Protein AF-A0A7K1SSW1-F1 (afdb_monomer)

Nearest PDB structures (foldseek):
  3khy-assembly1_B  TM=6.977E-01  e=1.724E+00  Francisella tularensis subsp. tularensis
  2i5z-assembly1_O  TM=5.031E-01  e=9.519E-01  Borreliella burgdorferi
  3rpx-assembly1_C  TM=5.900E-01  e=2.321E+00  Homo sapiens
  4fgi-assembly3_F  TM=5.218E-01  e=1.072E+00  Pseudomonas aeruginosa PAO1
  7te3-assembly1_A  TM=3.860E-01  e=8.453E-01  Homo sapiens

Radius of gyration: 23.94 Å; Cα contacts (8 Å, |Δi|>4): 223; chains: 1; bounding box: 73×35×64 Å

Foldseek 3Di:
DDDDDPPPCVVVVVVVVVVVVVVVPPPDPDQQAAAAQQVVCAPDFPVVVCVVQPDFPDPDDQLPDQPDQKDWGWHDDPQKIKIWIAGSVVSHTFKIKIFGNDFAQDPVSLCNNHVHDDCDDPFWHKDFDADPVRGTRIIMIGTD

Mean predicted aligned error: 10.17 Å

Structure (mmCIF, N/CA/C/O backbone):
data_AF-A0A7K1SSW1-F1
#
_entry.id   AF-A0A7K1SSW1-F1
#
loop_
_atom_site.group_PDB
_atom_site.id
_atom_site.type_symbol
_atom_site.label_atom_id
_atom_site.label_alt_id
_atom_site.label_comp_id
_atom_site.label_asym_id
_atom_site.label_entity_id
_atom_site.label_seq_id
_atom_site.pdbx_PDB_ins_code
_atom_site.Cartn_x
_atom_site.Cartn_y
_atom_site.Cartn_z
_atom_site.occupancy
_atom_site.B_iso_or_equiv
_atom_site.auth_seq_id
_atom_site.auth_comp_id
_atom_site.auth_asym_id
_atom_site.auth_atom_id
_atom_site.pdbx_PDB_model_num
ATOM 1 N N . MET A 1 1 ? 61.327 -23.254 -41.477 1.00 40.41 1 MET A N 1
ATOM 2 C CA . MET A 1 1 ? 60.193 -23.951 -40.832 1.00 40.41 1 MET A CA 1
ATOM 3 C C . MET A 1 1 ? 60.278 -23.667 -39.345 1.00 40.41 1 MET A C 1
ATOM 5 O O . MET A 1 1 ? 61.218 -24.123 -38.713 1.00 40.41 1 MET A O 1
ATOM 9 N N . MET A 1 2 ? 59.397 -22.811 -38.829 1.00 36.66 2 MET A N 1
ATOM 10 C CA . MET A 1 2 ? 59.444 -22.311 -37.453 1.00 36.66 2 MET A CA 1
ATOM 11 C C . MET A 1 2 ? 58.276 -22.940 -36.689 1.00 36.66 2 MET A C 1
ATOM 13 O O . MET A 1 2 ? 57.126 -22.590 -36.938 1.00 36.66 2 MET A O 1
ATOM 17 N N . ASN A 1 3 ? 58.569 -23.916 -35.827 1.00 46.94 3 ASN A N 1
ATOM 18 C CA . ASN A 1 3 ? 57.588 -24.498 -34.913 1.00 46.94 3 ASN A CA 1
ATOM 19 C C . ASN A 1 3 ? 57.396 -23.531 -33.746 1.00 46.94 3 ASN A C 1
ATOM 21 O O . ASN A 1 3 ? 58.315 -23.313 -32.959 1.00 46.94 3 ASN A O 1
ATOM 25 N N . ILE A 1 4 ? 56.212 -22.932 -33.658 1.00 52.09 4 ILE A N 1
ATOM 26 C CA . ILE A 1 4 ? 55.805 -22.136 -32.503 1.00 52.09 4 ILE A CA 1
ATOM 27 C C . ILE A 1 4 ? 55.124 -23.097 -31.526 1.00 52.09 4 ILE A C 1
ATOM 29 O O . ILE A 1 4 ? 54.032 -23.594 -31.797 1.00 52.09 4 ILE A O 1
ATOM 33 N N . GLU A 1 5 ? 55.779 -23.380 -30.400 1.00 52.09 5 GLU A N 1
ATOM 34 C CA . GLU A 1 5 ? 55.173 -24.134 -29.302 1.00 52.09 5 GLU A CA 1
ATOM 35 C C . GLU A 1 5 ? 54.125 -23.282 -28.570 1.00 52.09 5 GLU A C 1
ATOM 37 O O . GLU A 1 5 ? 54.430 -22.305 -27.886 1.00 52.09 5 GLU A O 1
ATOM 42 N N . LEU A 1 6 ? 52.863 -23.693 -28.683 1.00 51.16 6 LEU A N 1
ATOM 43 C CA . LEU A 1 6 ? 51.693 -23.108 -28.021 1.00 51.16 6 LEU A CA 1
ATOM 44 C C . LEU A 1 6 ? 51.545 -23.584 -26.557 1.00 51.16 6 LEU A C 1
ATOM 46 O O . LEU A 1 6 ? 50.464 -23.986 -26.138 1.00 51.16 6 LEU A O 1
ATOM 50 N N . ASN A 1 7 ? 52.608 -23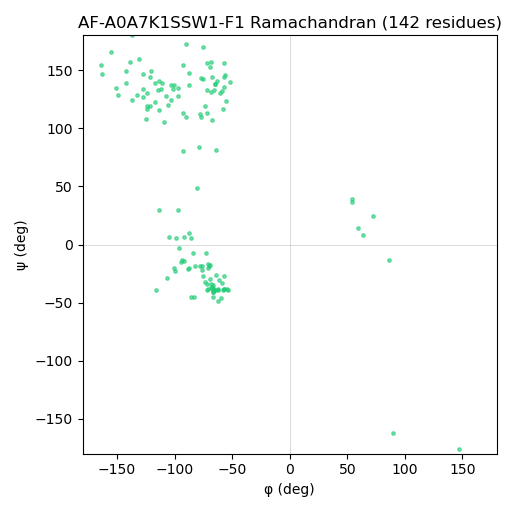.532 -25.749 1.00 52.88 7 ASN A N 1
ATOM 51 C CA . ASN A 1 7 ? 52.577 -24.035 -24.361 1.00 52.88 7 ASN A CA 1
ATOM 52 C C . ASN A 1 7 ? 52.379 -22.960 -23.267 1.00 52.88 7 ASN A C 1
ATOM 54 O O . ASN A 1 7 ? 52.356 -23.290 -22.084 1.00 52.88 7 ASN A O 1
ATOM 58 N N . ASN A 1 8 ? 52.137 -21.691 -23.623 1.00 53.28 8 ASN A N 1
ATOM 59 C CA . ASN A 1 8 ? 52.009 -20.574 -22.663 1.00 53.28 8 ASN A CA 1
ATOM 60 C C . ASN A 1 8 ? 50.601 -19.936 -22.564 1.00 53.28 8 ASN A C 1
ATOM 62 O O . ASN A 1 8 ? 50.458 -18.764 -22.229 1.00 53.28 8 ASN A O 1
ATOM 66 N N . LEU A 1 9 ? 49.529 -20.702 -22.801 1.00 51.72 9 LEU A N 1
ATOM 67 C CA . LEU A 1 9 ? 48.130 -20.223 -22.793 1.00 51.72 9 LEU A CA 1
ATOM 68 C C . LEU A 1 9 ? 47.364 -20.461 -21.469 1.00 51.72 9 LEU A C 1
ATOM 70 O O . LEU A 1 9 ? 46.143 -20.620 -21.467 1.00 51.72 9 LEU A O 1
ATOM 74 N N . LYS A 1 10 ? 48.040 -20.488 -20.312 1.00 52.94 10 LYS A N 1
ATOM 75 C CA . LYS A 1 10 ? 47.352 -20.652 -19.013 1.00 52.94 10 LYS A CA 1
ATOM 76 C C . LYS A 1 10 ? 46.528 -19.437 -18.533 1.00 52.94 10 LYS A C 1
ATOM 78 O O . LYS A 1 10 ? 45.444 -19.689 -18.013 1.00 52.94 10 LYS A O 1
ATOM 83 N N . PRO A 1 11 ? 46.917 -18.155 -18.709 1.00 52.78 11 PRO A N 1
ATOM 84 C CA . PRO A 1 11 ? 46.153 -17.049 -18.112 1.00 52.78 11 PRO A CA 1
ATOM 85 C C . PRO A 1 11 ? 44.845 -16.733 -18.861 1.00 52.78 11 PRO A C 1
ATOM 87 O O . PRO A 1 11 ? 43.910 -16.201 -18.269 1.00 52.78 11 PRO A O 1
ATOM 90 N N . ILE A 1 12 ? 44.737 -17.122 -20.138 1.00 54.38 12 ILE A N 1
ATOM 91 C CA . ILE A 1 12 ? 43.573 -16.829 -20.993 1.00 54.38 12 ILE A CA 1
ATOM 92 C C . ILE A 1 12 ? 42.344 -17.662 -20.594 1.00 54.38 12 ILE A C 1
ATOM 94 O O . ILE A 1 12 ? 41.223 -17.160 -20.640 1.00 54.38 12 ILE A O 1
ATOM 98 N N . LYS A 1 13 ? 42.533 -18.908 -20.130 1.00 51.16 13 LYS A N 1
ATOM 99 C CA . LYS A 1 13 ? 41.413 -19.747 -19.667 1.00 51.16 13 LYS A CA 1
ATOM 100 C C . LYS A 1 13 ? 40.765 -19.184 -18.401 1.00 51.16 13 LYS A C 1
ATOM 102 O O . LYS A 1 13 ? 39.545 -19.095 -18.344 1.00 51.16 13 LYS A O 1
ATOM 107 N N . TYR A 1 14 ? 41.560 -18.760 -17.417 1.00 55.09 14 TYR A N 1
ATOM 108 C CA . TYR A 1 14 ? 41.030 -18.198 -16.167 1.00 55.09 14 TYR A CA 1
ATOM 109 C C . TYR A 1 14 ? 40.321 -16.856 -16.381 1.00 55.09 14 TYR A C 1
ATOM 111 O O . TYR A 1 14 ? 39.299 -16.604 -15.750 1.00 55.09 14 TYR A O 1
ATOM 119 N N . PHE A 1 15 ? 40.804 -16.035 -17.319 1.00 57.09 15 PHE A N 1
ATOM 120 C CA . PHE A 1 15 ? 40.146 -14.782 -17.690 1.00 57.09 15 PHE A CA 1
ATOM 121 C C . PHE A 1 15 ? 38.755 -15.017 -18.308 1.00 57.09 15 PHE A C 1
ATOM 123 O O . PHE A 1 15 ? 37.806 -14.313 -17.972 1.00 57.09 15 PHE A O 1
ATOM 130 N N . LEU A 1 16 ? 38.599 -16.060 -19.136 1.00 55.25 16 LEU A N 1
ATOM 131 C CA . LEU A 1 16 ? 37.299 -16.448 -19.701 1.00 55.25 16 LEU A CA 1
ATOM 132 C C . LEU A 1 16 ? 36.319 -16.969 -18.633 1.00 55.25 16 LEU A C 1
ATOM 134 O O . LEU A 1 16 ? 35.129 -16.670 -18.694 1.00 55.25 16 LEU A O 1
ATOM 138 N N . TYR A 1 17 ? 36.814 -17.718 -17.640 1.00 55.78 17 TYR A N 1
ATOM 139 C CA . TYR A 1 17 ? 35.998 -18.183 -16.512 1.00 55.78 17 TYR A CA 1
ATOM 140 C C . TYR A 1 17 ? 35.508 -17.024 -15.634 1.00 55.78 17 TYR A C 1
ATOM 142 O O . TYR A 1 17 ? 34.355 -17.036 -15.218 1.00 55.78 17 TYR A O 1
ATOM 150 N N . ILE A 1 18 ? 36.337 -16.001 -15.395 1.00 58.06 18 ILE A N 1
ATOM 151 C CA . ILE A 1 18 ? 35.924 -14.801 -14.648 1.00 58.06 18 ILE A CA 1
ATOM 152 C C . ILE A 1 18 ? 34.877 -14.001 -15.440 1.00 58.06 18 ILE A C 1
ATOM 154 O O . ILE A 1 18 ? 33.882 -13.572 -14.862 1.00 58.06 18 ILE A O 1
ATOM 158 N N . LEU A 1 19 ? 35.037 -13.866 -16.763 1.00 54.34 19 LEU A N 1
ATOM 159 C CA . LEU A 1 19 ? 34.064 -13.180 -17.624 1.00 54.34 19 LEU A CA 1
ATOM 160 C C . LEU A 1 19 ? 32.687 -13.879 -17.626 1.00 54.34 19 LEU A C 1
ATOM 162 O O . LEU A 1 19 ? 31.658 -13.212 -17.575 1.00 54.34 19 LEU A O 1
ATOM 166 N N . LEU A 1 20 ? 32.659 -15.218 -17.616 1.00 53.31 20 LEU A N 1
ATOM 167 C CA . LEU A 1 20 ? 31.416 -16.003 -17.566 1.00 53.31 20 LEU A CA 1
ATOM 168 C C . LEU A 1 20 ? 30.673 -15.894 -16.224 1.00 53.31 20 LEU A C 1
ATOM 170 O O . LEU A 1 20 ? 29.446 -15.974 -16.209 1.00 53.31 20 LEU A O 1
ATOM 174 N N . VAL A 1 21 ? 31.378 -15.672 -15.109 1.00 55.16 21 VAL A N 1
ATOM 175 C CA . VAL A 1 21 ? 30.746 -15.502 -13.785 1.00 55.16 21 VAL A CA 1
ATOM 176 C C . VAL A 1 21 ? 30.053 -14.138 -13.6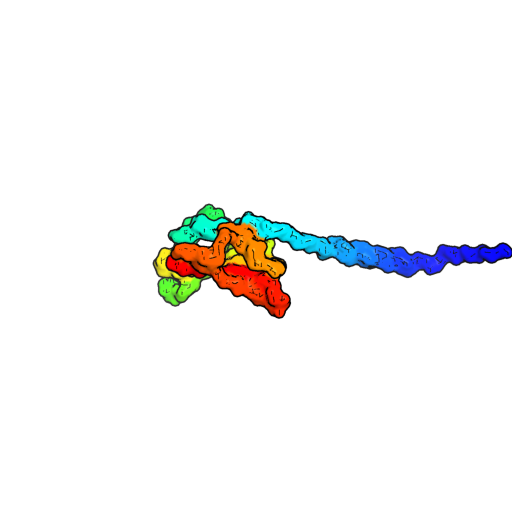57 1.00 55.16 21 VAL A C 1
ATOM 178 O O . VAL A 1 21 ? 29.004 -14.052 -13.023 1.00 55.16 21 VAL A O 1
ATOM 181 N N . PHE A 1 22 ? 30.563 -13.086 -14.308 1.00 52.81 22 PHE A N 1
ATOM 182 C CA . PHE A 1 22 ? 29.927 -11.761 -14.281 1.00 52.81 22 PHE A CA 1
ATOM 183 C C . PHE A 1 22 ? 28.672 -11.657 -15.164 1.00 52.81 22 PHE A C 1
ATOM 185 O O . PHE A 1 22 ? 27.767 -10.890 -14.840 1.00 52.81 22 PHE A O 1
ATOM 192 N N . CYS A 1 23 ? 28.560 -12.447 -16.236 1.00 52.66 23 CYS A N 1
ATOM 193 C CA . CYS A 1 23 ? 27.378 -12.416 -17.107 1.00 52.66 23 CYS A CA 1
ATOM 194 C C . CYS A 1 23 ? 26.145 -13.129 -16.518 1.00 52.66 23 CYS A C 1
ATOM 196 O O . CYS A 1 23 ? 25.033 -12.859 -16.959 1.00 52.66 23 CYS A O 1
ATOM 198 N N . ALA A 1 24 ? 26.306 -14.009 -15.523 1.00 53.59 24 ALA A N 1
ATOM 199 C CA . ALA A 1 24 ? 25.193 -14.775 -14.947 1.00 53.59 24 ALA A CA 1
ATOM 200 C C . ALA A 1 24 ? 24.392 -14.026 -13.860 1.00 53.59 24 ALA A C 1
ATOM 202 O O . ALA A 1 24 ? 23.366 -14.531 -13.414 1.00 53.59 24 ALA A O 1
ATOM 203 N N . SER A 1 25 ? 24.843 -12.843 -13.423 1.00 53.34 25 SER A N 1
ATOM 204 C CA . SER A 1 25 ? 24.210 -12.097 -12.322 1.00 53.34 25 SER A CA 1
ATOM 205 C C . SER A 1 25 ? 23.375 -10.889 -12.768 1.00 53.34 25 SER A C 1
ATOM 207 O O . SER A 1 25 ? 22.904 -10.136 -11.915 1.00 53.34 25 SER A O 1
ATOM 209 N N . CYS A 1 26 ? 23.168 -10.684 -14.074 1.00 55.38 26 CYS A N 1
ATOM 210 C CA . CYS A 1 26 ? 22.136 -9.757 -14.546 1.00 55.38 26 CYS A CA 1
ATOM 211 C C . CYS A 1 26 ? 20.770 -10.445 -14.461 1.00 55.38 26 CYS A C 1
ATOM 213 O O . CYS A 1 26 ? 20.288 -11.022 -15.432 1.00 55.38 26 CYS A O 1
ATOM 215 N N . THR A 1 27 ? 20.157 -10.410 -13.279 1.00 60.97 27 THR A N 1
ATOM 216 C CA . THR A 1 27 ? 18.733 -10.720 -13.139 1.00 60.97 27 THR A CA 1
ATOM 217 C C . THR A 1 27 ? 17.962 -9.611 -13.847 1.00 60.97 27 THR A C 1
ATOM 219 O O . THR A 1 27 ? 17.944 -8.479 -13.365 1.00 60.97 27 THR A O 1
ATOM 222 N N . GLU A 1 28 ? 17.374 -9.903 -15.009 1.00 62.94 28 GLU A N 1
ATOM 223 C CA . GLU A 1 28 ? 16.494 -8.946 -15.684 1.00 62.94 28 GLU A CA 1
ATOM 224 C C . GLU A 1 28 ? 15.349 -8.545 -14.736 1.00 62.94 28 GLU A C 1
ATOM 226 O O . GLU A 1 28 ? 14.778 -9.420 -14.067 1.00 62.94 28 GLU A O 1
ATOM 231 N N . PRO A 1 29 ? 15.005 -7.245 -14.644 1.00 64.56 29 PRO A N 1
ATOM 232 C CA . PRO A 1 29 ? 13.849 -6.807 -13.879 1.00 64.56 29 PRO A CA 1
ATOM 233 C C . PRO A 1 29 ? 12.609 -7.546 -14.383 1.00 64.56 29 PRO A C 1
ATOM 235 O O . PRO A 1 29 ? 12.293 -7.510 -15.574 1.00 64.56 29 PRO A O 1
ATOM 238 N N . LYS A 1 30 ? 11.908 -8.248 -13.487 1.00 68.62 30 LYS A N 1
ATOM 239 C CA . LYS A 1 30 ? 10.639 -8.879 -13.857 1.00 68.62 30 LYS A CA 1
ATOM 240 C C . LYS A 1 30 ? 9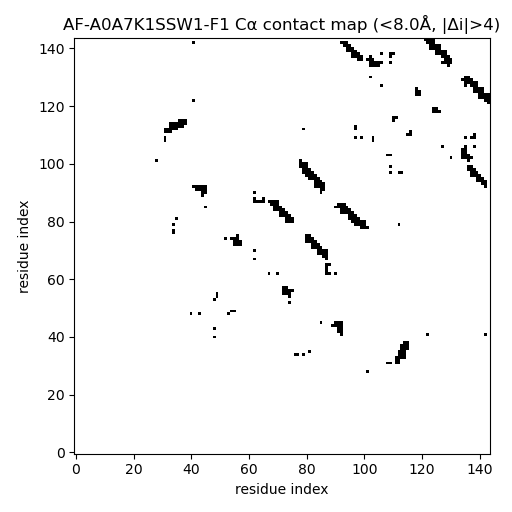.649 -7.781 -14.253 1.00 68.62 30 LYS A C 1
ATOM 242 O O . LYS A 1 30 ? 9.623 -6.743 -13.590 1.00 68.62 30 LYS A O 1
ATOM 247 N N . PRO A 1 31 ? 8.825 -8.002 -15.291 1.00 80.19 31 PRO A N 1
ATOM 248 C CA . PRO A 1 31 ? 7.801 -7.038 -15.652 1.00 80.19 31 PRO A CA 1
ATOM 249 C C . PRO A 1 31 ? 6.873 -6.789 -14.452 1.00 80.19 31 PRO A C 1
ATOM 251 O O . PRO A 1 31 ? 6.592 -7.726 -13.692 1.00 80.19 31 PRO A O 1
ATOM 254 N N . PRO A 1 32 ? 6.391 -5.549 -14.275 1.00 84.06 32 PRO A N 1
ATOM 255 C CA . PRO A 1 32 ? 5.476 -5.218 -13.195 1.00 84.06 32 PRO A CA 1
ATOM 256 C C . PRO A 1 32 ? 4.205 -6.052 -13.335 1.00 84.06 32 PRO A C 1
ATOM 258 O O . PRO A 1 32 ? 3.588 -6.125 -14.400 1.00 84.06 32 PRO A O 1
ATOM 261 N N . GLN A 1 33 ? 3.809 -6.683 -12.239 1.00 91.69 33 GLN A N 1
ATOM 262 C CA . GLN A 1 33 ? 2.608 -7.502 -12.159 1.00 91.69 33 GLN A CA 1
ATOM 263 C C . GLN A 1 33 ? 1.761 -7.044 -10.979 1.00 91.69 33 GLN A C 1
ATOM 265 O O . GLN A 1 33 ? 2.292 -6.648 -9.935 1.00 91.69 33 GLN A O 1
ATOM 270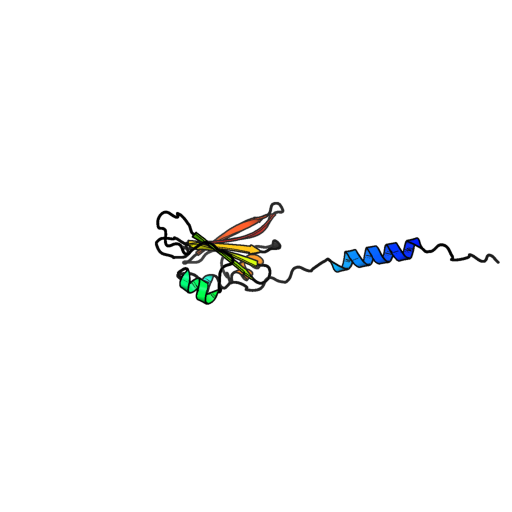 N N . VAL A 1 34 ? 0.442 -7.155 -11.128 1.00 96.31 34 VAL A N 1
ATOM 271 C CA . VAL A 1 34 ? -0.490 -6.898 -10.030 1.00 96.31 34 VAL A CA 1
ATOM 272 C C . VAL A 1 34 ? -0.144 -7.823 -8.868 1.00 96.31 34 VAL A C 1
ATOM 274 O O . VAL A 1 34 ? -0.201 -9.048 -8.988 1.00 96.31 34 VAL A O 1
ATOM 277 N N . THR A 1 35 ? 0.248 -7.227 -7.746 1.00 96.44 35 THR A N 1
ATOM 278 C CA . THR A 1 35 ? 0.702 -7.959 -6.556 1.00 96.44 35 THR A CA 1
ATOM 279 C C . THR A 1 35 ? -0.232 -7.716 -5.378 1.00 96.44 35 THR A C 1
ATOM 281 O O . THR A 1 35 ? -0.572 -8.666 -4.658 1.00 96.44 35 THR A O 1
ATOM 284 N N . PHE A 1 36 ? -0.696 -6.474 -5.243 1.00 97.38 36 PHE A N 1
ATOM 285 C CA . PHE A 1 36 ? -1.656 -6.025 -4.246 1.00 97.38 36 PHE A CA 1
ATOM 286 C C . PHE A 1 36 ? -2.846 -5.370 -4.951 1.00 97.38 36 PHE A 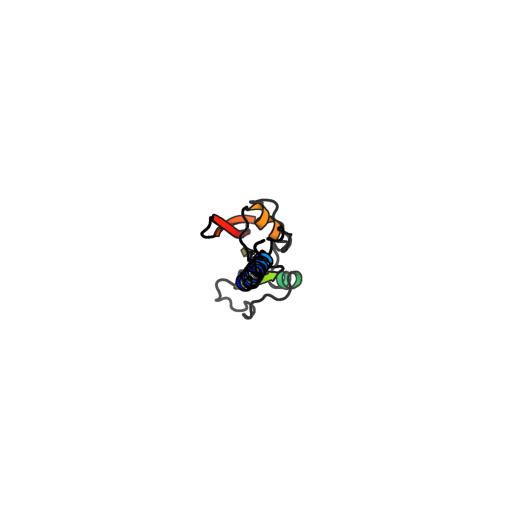C 1
ATOM 288 O O . PHE A 1 36 ? -2.661 -4.511 -5.803 1.00 97.38 36 PHE A O 1
ATOM 295 N N . ASP A 1 37 ? -4.068 -5.761 -4.595 1.00 97.69 37 ASP A N 1
ATOM 296 C CA . ASP A 1 37 ? -5.288 -5.136 -5.118 1.00 97.69 37 ASP A CA 1
ATOM 297 C C . ASP A 1 37 ? -5.733 -4.013 -4.171 1.00 97.69 37 ASP A C 1
ATOM 299 O O . ASP A 1 37 ? -6.573 -4.221 -3.292 1.00 97.69 37 ASP A O 1
ATOM 303 N N . ILE A 1 38 ? -5.099 -2.838 -4.280 1.00 98.06 38 ILE A N 1
ATOM 304 C CA . ILE A 1 38 ? -5.333 -1.720 -3.353 1.00 98.06 38 ILE A CA 1
ATOM 305 C C . ILE A 1 38 ? -6.796 -1.263 -3.360 1.00 98.06 38 ILE A C 1
ATOM 307 O O . ILE A 1 38 ? -7.348 -1.131 -2.263 1.00 98.06 38 ILE A O 1
ATOM 311 N N . PRO A 1 39 ? -7.474 -1.076 -4.515 1.00 97.50 39 PRO A N 1
ATOM 312 C CA . PRO A 1 39 ? -8.887 -0.703 -4.530 1.00 97.50 39 PRO A CA 1
ATOM 313 C C . PRO A 1 39 ? -9.776 -1.658 -3.726 1.00 97.50 39 PRO A C 1
ATOM 315 O O . PRO A 1 39 ? -10.665 -1.202 -3.006 1.00 97.50 39 PRO A O 1
ATOM 318 N N . ALA A 1 40 ? -9.502 -2.966 -3.769 1.00 97.44 40 ALA A N 1
ATOM 319 C CA . ALA A 1 40 ? -10.254 -3.955 -2.999 1.00 97.44 40 ALA A CA 1
ATOM 320 C C . ALA A 1 40 ? -10.007 -3.879 -1.482 1.00 97.44 40 ALA A C 1
ATOM 322 O O . ALA A 1 40 ? -10.807 -4.416 -0.713 1.00 97.44 40 ALA A O 1
ATOM 323 N N . LEU A 1 41 ? -8.924 -3.240 -1.028 1.00 97.94 41 LEU A N 1
ATOM 324 C CA . LEU A 1 41 ? -8.620 -3.052 0.394 1.00 97.94 41 LEU A CA 1
ATOM 325 C C . LEU A 1 41 ? -9.244 -1.781 0.980 1.00 97.94 41 LEU A C 1
ATOM 327 O O . LEU A 1 41 ? -9.427 -1.706 2.196 1.00 97.94 41 LEU A O 1
ATOM 331 N N . ILE A 1 42 ? -9.596 -0.796 0.153 1.00 96.81 42 ILE A N 1
ATOM 332 C CA . ILE A 1 42 ? -10.168 0.473 0.620 1.00 96.81 42 ILE A CA 1
ATOM 333 C C . ILE A 1 42 ? -11.459 0.221 1.415 1.00 96.81 42 ILE A C 1
ATOM 335 O O . ILE A 1 42 ? -12.336 -0.540 1.011 1.00 96.81 42 ILE A O 1
ATOM 339 N N . GLY A 1 43 ? -11.567 0.859 2.584 1.00 95.75 43 GLY A N 1
ATOM 340 C CA . GLY A 1 43 ? -12.714 0.736 3.492 1.00 95.75 43 GLY A CA 1
ATOM 341 C C . GLY A 1 43 ? -12.646 -0.444 4.471 1.00 95.75 43 GLY A C 1
ATOM 342 O O . GLY A 1 43 ? -13.383 -0.442 5.470 1.00 95.75 43 GLY A O 1
ATOM 343 N N . LYS A 1 44 ? -11.738 -1.406 4.255 1.00 96.94 44 LYS A N 1
ATOM 344 C CA . LYS A 1 44 ? -11.498 -2.511 5.193 1.00 96.94 44 LYS A CA 1
ATOM 345 C C . LYS A 1 44 ? -10.834 -2.026 6.480 1.00 96.94 44 LYS A C 1
ATOM 347 O O . LYS A 1 44 ? -10.146 -1.004 6.511 1.00 96.94 44 LYS A O 1
ATOM 352 N N . ASN A 1 45 ? -11.065 -2.755 7.566 1.00 94.94 45 ASN A N 1
ATOM 353 C CA . ASN A 1 45 ? -10.281 -2.627 8.792 1.00 94.94 45 ASN A CA 1
ATOM 354 C C . ASN A 1 45 ? -9.076 -3.584 8.794 1.00 94.94 45 ASN A C 1
ATOM 356 O O . ASN A 1 45 ? -8.949 -4.456 7.933 1.00 94.94 45 ASN A O 1
ATOM 360 N N . ILE A 1 46 ? -8.205 -3.440 9.788 1.00 92.88 46 ILE A N 1
ATOM 361 C CA . ILE A 1 46 ? -7.002 -4.266 9.942 1.00 92.88 46 ILE A CA 1
ATOM 362 C C . ILE A 1 46 ? -7.261 -5.784 9.935 1.00 92.88 46 ILE A C 1
ATOM 364 O O . ILE A 1 46 ? -6.501 -6.535 9.324 1.00 92.88 46 ILE A O 1
ATOM 368 N N . ASP A 1 47 ? -8.342 -6.257 10.557 1.00 93.00 47 ASP A N 1
ATOM 369 C CA . ASP A 1 47 ? -8.651 -7.690 10.640 1.00 93.00 47 ASP A CA 1
ATOM 370 C C . ASP A 1 47 ? -9.102 -8.242 9.288 1.00 93.00 47 ASP A C 1
ATOM 372 O O . ASP A 1 47 ? -8.737 -9.349 8.892 1.00 93.00 47 ASP A O 1
ATOM 376 N N . GLU A 1 48 ? -9.890 -7.462 8.552 1.00 96.44 48 GLU A N 1
ATOM 377 C CA . GLU A 1 48 ? -10.314 -7.785 7.193 1.00 96.44 48 GLU A CA 1
ATOM 378 C C . GLU A 1 48 ? -9.134 -7.777 6.221 1.00 96.44 48 GLU A C 1
ATOM 380 O O . GLU A 1 48 ? -9.054 -8.655 5.363 1.00 96.44 48 GLU A O 1
ATOM 385 N N . VAL A 1 49 ? -8.198 -6.838 6.374 1.00 96.12 49 VAL A N 1
ATOM 386 C CA . VAL A 1 49 ? -6.957 -6.807 5.589 1.00 96.12 49 VAL A CA 1
ATOM 387 C C . VAL A 1 49 ? -6.124 -8.058 5.852 1.00 96.12 49 VAL A C 1
ATOM 389 O O . VAL A 1 49 ? -5.745 -8.734 4.899 1.00 96.12 49 VAL A O 1
ATOM 392 N N . ARG A 1 50 ? -5.911 -8.437 7.117 1.00 93.75 50 ARG A N 1
ATOM 393 C CA . ARG A 1 50 ? -5.162 -9.655 7.487 1.00 93.75 50 ARG A CA 1
ATOM 394 C C . ARG A 1 50 ? -5.809 -10.938 6.965 1.00 93.75 50 ARG A C 1
ATOM 396 O O . ARG A 1 50 ? -5.116 -11.899 6.646 1.00 93.75 50 ARG A O 1
ATOM 403 N N . LYS A 1 51 ? -7.136 -10.972 6.825 1.00 95.56 51 LYS A N 1
ATOM 404 C CA . LYS A 1 51 ? -7.829 -12.101 6.178 1.00 95.56 51 LYS A CA 1
ATOM 405 C C . LYS A 1 51 ? -7.542 -12.189 4.678 1.00 95.56 51 LYS A C 1
ATOM 407 O O . LYS A 1 51 ? -7.508 -13.293 4.147 1.00 95.56 51 LYS A O 1
ATOM 412 N N . VAL A 1 52 ? -7.367 -11.052 4.003 1.00 96.38 52 VAL A N 1
ATOM 413 C CA . VAL A 1 52 ? -7.109 -10.989 2.554 1.00 96.38 52 VAL A CA 1
ATOM 414 C C . VAL A 1 52 ? -5.627 -11.195 2.238 1.00 96.38 52 VAL A C 1
ATOM 416 O O . VAL A 1 52 ? -5.297 -11.953 1.331 1.00 96.38 52 VAL A O 1
ATOM 419 N N . LEU A 1 53 ? -4.737 -10.529 2.976 1.00 95.56 53 LEU A N 1
ATOM 420 C CA . LEU A 1 53 ? -3.294 -10.514 2.714 1.00 95.56 53 LEU A CA 1
ATOM 421 C C . LEU A 1 53 ? -2.513 -11.567 3.508 1.00 95.56 53 LEU A C 1
ATOM 423 O O . LEU A 1 53 ? -1.372 -11.865 3.168 1.00 95.56 53 LEU A O 1
ATOM 427 N N . GLY A 1 54 ? -3.123 -12.152 4.539 1.00 93.19 54 GLY A N 1
ATOM 428 C CA . GLY A 1 54 ? -2.456 -13.050 5.473 1.00 93.19 54 GLY A CA 1
ATOM 429 C C . GLY A 1 54 ? -1.848 -12.311 6.666 1.00 93.19 54 GLY A C 1
ATOM 430 O O . GLY A 1 54 ? -2.218 -11.186 7.003 1.00 93.19 54 GLY A O 1
ATOM 431 N N . LYS A 1 55 ? -0.923 -12.984 7.353 1.00 90.25 55 LYS A N 1
ATOM 432 C CA . LYS A 1 55 ? -0.209 -12.410 8.495 1.00 90.25 55 LYS A CA 1
ATOM 433 C C . LYS A 1 55 ? 0.788 -11.357 7.993 1.00 90.25 55 LYS A C 1
ATOM 435 O O . LYS A 1 55 ? 1.530 -11.642 7.063 1.00 90.25 55 LYS A O 1
ATOM 440 N N . SER A 1 56 ? 0.805 -10.183 8.622 1.00 91.69 56 SER A N 1
ATOM 441 C CA . SER A 1 56 ? 1.831 -9.162 8.385 1.00 91.69 56 SER A CA 1
ATOM 442 C C . SER A 1 56 ? 3.202 -9.611 8.894 1.00 91.69 56 SER A C 1
ATOM 444 O O . SER A 1 56 ? 3.289 -10.418 9.826 1.00 91.69 56 SER A O 1
ATOM 446 N N . ASP A 1 57 ? 4.259 -9.026 8.342 1.00 90.12 57 ASP A N 1
ATOM 447 C CA . ASP A 1 57 ? 5.643 -9.275 8.758 1.00 90.12 57 ASP A CA 1
ATOM 448 C C . ASP A 1 57 ? 5.951 -8.671 10.140 1.00 90.12 57 ASP A C 1
ATOM 450 O O . ASP A 1 57 ? 6.851 -9.129 10.849 1.00 90.12 57 ASP A O 1
ATOM 454 N N . ASP A 1 58 ? 5.152 -7.692 10.576 1.00 82.00 58 ASP A N 1
ATOM 455 C CA . ASP A 1 58 ? 5.279 -7.102 11.904 1.00 82.00 58 ASP A CA 1
ATOM 456 C C . ASP A 1 58 ? 4.971 -8.089 13.031 1.00 82.00 58 ASP A C 1
ATOM 458 O O . ASP A 1 58 ? 3.986 -8.834 13.022 1.00 82.00 58 ASP A O 1
ATOM 462 N N . THR A 1 59 ? 5.799 -8.019 14.072 1.00 69.00 59 THR A N 1
ATOM 463 C CA . THR A 1 59 ? 5.620 -8.764 15.326 1.00 69.00 59 THR A CA 1
ATOM 464 C C . THR A 1 59 ? 4.921 -7.944 16.407 1.00 69.00 59 THR A C 1
ATOM 466 O O . THR A 1 59 ? 4.655 -8.458 17.496 1.00 69.00 59 THR A O 1
ATOM 469 N N . SER A 1 60 ? 4.615 -6.673 16.128 1.00 66.31 60 SER A N 1
ATOM 470 C CA . SER A 1 60 ? 3.989 -5.780 17.095 1.00 66.31 60 SER A CA 1
ATOM 471 C C . SER A 1 60 ? 2.580 -6.255 17.467 1.00 66.31 60 SER A C 1
ATOM 473 O O . SER A 1 60 ? 1.812 -6.649 16.583 1.00 66.31 60 SER A O 1
ATOM 475 N N . PRO A 1 61 ? 2.215 -6.198 18.762 1.00 65.69 61 PRO A N 1
ATOM 476 C CA . PRO A 1 61 ? 0.876 -6.560 19.213 1.00 65.69 61 PRO A CA 1
ATOM 477 C C . PRO A 1 61 ? -0.198 -5.717 18.506 1.00 65.69 61 PRO A C 1
ATOM 479 O O . PRO A 1 61 ? 0.078 -4.628 18.002 1.00 65.69 61 PRO A O 1
ATOM 482 N N . ASP A 1 62 ? -1.422 -6.251 18.447 1.00 71.62 62 ASP A N 1
ATOM 483 C CA . ASP A 1 62 ? -2.593 -5.567 17.880 1.00 71.62 62 ASP A CA 1
ATOM 484 C C . ASP A 1 62 ? -2.744 -4.168 18.517 1.00 71.62 62 ASP A C 1
ATOM 486 O O . ASP A 1 62 ? -2.516 -4.052 19.727 1.00 71.62 62 ASP A O 1
ATOM 490 N N . PRO A 1 63 ? -3.101 -3.103 17.770 1.00 69.31 63 PRO A N 1
ATOM 491 C CA . PRO A 1 63 ? -3.407 -1.797 18.345 1.00 69.31 63 PRO A CA 1
ATOM 492 C C . PRO A 1 63 ? -4.649 -1.882 19.243 1.00 69.31 63 PRO A C 1
ATOM 494 O O . PRO A 1 63 ? -5.765 -1.568 18.839 1.00 69.31 63 PRO A O 1
ATOM 497 N N . SER A 1 64 ? -4.458 -2.333 20.479 1.00 68.25 64 SER A N 1
ATOM 498 C CA . SER A 1 64 ? -5.427 -2.232 21.571 1.00 68.25 64 SER A CA 1
ATOM 499 C C . SER A 1 64 ? -5.189 -0.984 22.420 1.00 68.25 64 SER A C 1
ATOM 501 O O . SER A 1 64 ? -6.036 -0.615 23.230 1.00 68.25 64 SER A O 1
ATOM 503 N N . ASP A 1 65 ? -4.030 -0.342 22.256 1.00 69.38 65 ASP A N 1
ATOM 504 C CA . ASP A 1 65 ? -3.646 0.851 22.999 1.00 69.38 65 ASP A CA 1
ATOM 505 C C . ASP A 1 65 ? -4.036 2.124 22.234 1.00 69.38 65 ASP A C 1
ATOM 507 O O . ASP A 1 65 ? -3.494 2.449 21.177 1.00 69.38 65 ASP A O 1
ATOM 511 N N . SER A 1 66 ? -4.981 2.870 22.805 1.00 67.31 66 SER A N 1
ATOM 512 C CA . SER A 1 66 ? -5.502 4.122 22.251 1.00 67.31 66 SER A CA 1
ATOM 513 C C . SER A 1 66 ? -4.526 5.305 22.343 1.00 67.31 66 SER A C 1
ATOM 515 O O . SER A 1 66 ? -4.814 6.374 21.784 1.00 67.31 66 SER A O 1
ATOM 517 N N . SER A 1 67 ? -3.390 5.133 23.033 1.00 72.19 67 SER A N 1
ATOM 518 C CA . SER A 1 67 ? -2.301 6.112 23.127 1.00 72.19 67 SER A CA 1
ATOM 519 C C . SER A 1 67 ? -1.352 6.080 21.923 1.00 72.19 67 SER A C 1
ATOM 521 O O . SER A 1 67 ? -0.655 7.067 21.659 1.00 72.19 67 SER A O 1
ATOM 523 N N . VAL A 1 68 ? -1.364 4.991 21.148 1.00 77.75 68 VAL A N 1
ATOM 524 C CA . VAL A 1 68 ? -0.614 4.878 19.895 1.00 77.75 68 VAL A CA 1
ATOM 525 C C . VAL A 1 68 ? -1.228 5.835 18.869 1.00 77.75 68 VAL A C 1
ATOM 527 O O . VAL A 1 68 ? -2.444 5.892 18.702 1.00 77.75 68 VAL A O 1
ATOM 530 N N . LYS A 1 69 ? -0.394 6.636 18.195 1.00 73.94 69 LYS A N 1
ATOM 531 C CA . LYS A 1 69 ? -0.857 7.641 17.215 1.00 73.94 69 LYS A CA 1
ATOM 532 C C . LYS A 1 69 ? -1.025 7.095 15.798 1.00 73.94 69 LYS A C 1
ATOM 534 O O . LYS A 1 69 ? -1.734 7.699 15.004 1.00 73.94 69 LYS A O 1
ATOM 539 N N . GLY A 1 70 ? -0.377 5.981 15.487 1.00 76.38 70 GLY A N 1
ATOM 540 C CA . GLY A 1 70 ? -0.440 5.324 14.190 1.00 76.38 70 GLY A CA 1
ATOM 541 C C . GLY A 1 70 ? 0.059 3.898 14.320 1.00 76.38 70 GLY A C 1
ATOM 542 O O . GLY A 1 70 ? 0.919 3.615 15.155 1.00 76.38 70 GLY A O 1
ATOM 543 N N . TYR A 1 71 ? -0.517 3.005 13.532 1.00 89.69 71 TYR A N 1
ATOM 544 C CA . TYR A 1 71 ? -0.144 1.602 13.523 1.00 89.69 71 TYR A CA 1
ATOM 545 C C . TYR A 1 71 ? 0.044 1.150 12.082 1.00 89.69 71 TYR A C 1
ATOM 547 O O . TYR A 1 71 ? -0.844 1.366 11.265 1.00 89.69 71 TYR A O 1
ATOM 555 N N . THR A 1 72 ? 1.176 0.528 11.774 1.00 92.94 72 THR A N 1
ATOM 556 C CA . THR A 1 72 ? 1.530 0.141 10.404 1.00 92.94 72 THR A CA 1
ATOM 557 C C . THR A 1 72 ? 1.633 -1.377 10.315 1.00 92.94 72 THR A C 1
ATOM 559 O O . THR A 1 72 ? 2.143 -2.008 11.240 1.00 92.94 72 THR A O 1
ATOM 562 N N . ASN A 1 73 ? 1.136 -1.977 9.227 1.00 94.06 73 ASN A N 1
ATOM 563 C CA . ASN A 1 73 ? 1.449 -3.363 8.871 1.00 94.06 73 ASN A CA 1
ATOM 564 C C . ASN A 1 73 ? 2.233 -3.460 7.571 1.00 94.06 73 ASN A C 1
ATOM 566 O O . ASN A 1 73 ? 1.853 -2.853 6.571 1.00 94.06 73 ASN A O 1
ATOM 570 N N . TRP A 1 74 ? 3.290 -4.264 7.620 1.00 95.62 74 TRP A N 1
ATOM 571 C CA . TRP A 1 74 ? 4.186 -4.560 6.514 1.00 95.62 74 TRP A CA 1
ATOM 572 C C . TRP A 1 74 ? 3.832 -5.916 5.905 1.00 95.62 74 TRP A C 1
ATOM 574 O O . TRP A 1 74 ? 3.549 -6.878 6.625 1.00 95.62 74 TRP A O 1
ATOM 584 N N . TYR A 1 75 ? 3.831 -5.977 4.578 1.00 96.31 75 TYR A N 1
ATOM 585 C CA . TYR A 1 75 ? 3.604 -7.196 3.813 1.00 96.31 75 TYR A CA 1
ATOM 586 C C . TYR A 1 75 ? 4.591 -7.260 2.657 1.00 96.31 75 TYR A C 1
ATOM 588 O O . TYR A 1 75 ? 4.608 -6.364 1.812 1.00 96.31 75 TYR A O 1
ATOM 596 N N . HIS A 1 76 ? 5.348 -8.347 2.572 1.00 95.69 76 HIS A N 1
ATOM 597 C CA . HIS A 1 76 ? 6.245 -8.598 1.453 1.00 95.69 76 HIS A CA 1
ATOM 598 C C . HIS A 1 76 ? 5.709 -9.709 0.535 1.00 95.69 76 HIS A C 1
ATOM 600 O O . HIS A 1 76 ? 5.388 -10.819 0.972 1.00 95.69 76 HIS A O 1
ATOM 606 N N . LYS A 1 77 ? 5.612 -9.438 -0.771 1.00 94.19 77 LYS A N 1
ATOM 607 C CA . LYS A 1 77 ? 5.159 -10.418 -1.770 1.00 94.19 77 LYS A CA 1
ATOM 608 C C . LYS A 1 77 ? 5.816 -10.157 -3.119 1.00 94.19 77 LYS A C 1
ATOM 610 O O . LYS A 1 77 ? 5.725 -9.066 -3.656 1.00 94.19 77 LYS A O 1
ATOM 615 N N . ASN A 1 78 ? 6.420 -11.188 -3.713 1.00 91.75 78 ASN A N 1
ATOM 616 C CA . ASN A 1 78 ? 7.002 -11.131 -5.061 1.00 91.75 78 ASN A CA 1
ATOM 617 C C . ASN A 1 78 ? 8.019 -9.983 -5.285 1.00 91.75 78 ASN A C 1
ATOM 619 O O . ASN A 1 78 ? 8.067 -9.426 -6.382 1.00 91.75 78 ASN A O 1
ATOM 623 N N . GLY A 1 79 ? 8.833 -9.645 -4.276 1.00 91.94 79 GLY A N 1
ATOM 624 C CA . GLY A 1 79 ? 9.807 -8.544 -4.347 1.00 91.94 79 GLY A CA 1
ATOM 625 C C . GLY A 1 79 ? 9.168 -7.152 -4.319 1.00 91.94 79 GLY A C 1
ATOM 626 O O . GLY A 1 79 ? 9.693 -6.205 -4.904 1.00 91.94 79 GLY A O 1
ATOM 627 N N . GLN A 1 80 ? 7.963 -7.068 -3.753 1.00 94.88 80 GLN A N 1
ATOM 628 C CA . GLN A 1 80 ? 7.197 -5.845 -3.563 1.00 94.88 80 GLN A CA 1
ATOM 629 C C . GLN A 1 80 ? 6.791 -5.765 -2.094 1.00 94.88 80 GLN A C 1
ATOM 631 O O . GLN A 1 80 ? 6.264 -6.733 -1.534 1.00 94.88 80 GLN A O 1
ATOM 636 N N . GLU A 1 81 ? 6.977 -4.600 -1.498 1.00 96.06 81 GLU A N 1
ATOM 637 C CA . GLU A 1 81 ? 6.552 -4.291 -0.141 1.00 96.06 81 GLU A CA 1
ATOM 638 C C . GLU A 1 81 ? 5.293 -3.430 -0.162 1.00 96.06 81 GLU A C 1
ATOM 640 O O . GLU A 1 81 ? 5.166 -2.482 -0.942 1.00 96.06 81 GLU A O 1
ATOM 645 N N . LEU A 1 82 ? 4.361 -3.761 0.726 1.00 97.81 82 LEU A N 1
ATOM 646 C CA . LEU A 1 82 ? 3.182 -2.967 1.024 1.00 97.81 82 LEU A CA 1
ATOM 647 C C . LEU A 1 82 ? 3.190 -2.603 2.505 1.00 97.81 82 LEU A C 1
ATOM 649 O O . LEU A 1 82 ? 3.103 -3.477 3.367 1.00 97.81 82 LEU A O 1
ATOM 653 N N . LEU A 1 83 ? 3.232 -1.306 2.787 1.00 96.75 83 LEU A N 1
ATOM 654 C CA . LEU A 1 83 ? 2.991 -0.761 4.115 1.00 96.75 83 LEU A CA 1
ATOM 655 C C . LEU A 1 83 ? 1.572 -0.205 4.152 1.00 96.75 83 LEU A C 1
ATOM 657 O O . LEU A 1 83 ? 1.153 0.517 3.245 1.00 96.75 83 LEU A O 1
ATOM 661 N N . ILE A 1 84 ? 0.832 -0.528 5.205 1.00 97.06 84 ILE A N 1
ATOM 662 C CA . ILE A 1 84 ? -0.537 -0.055 5.407 1.00 97.06 84 ILE A CA 1
ATOM 663 C C . ILE A 1 84 ? -0.604 0.636 6.756 1.00 97.06 84 ILE A C 1
ATOM 665 O O . ILE A 1 84 ? -0.410 -0.017 7.782 1.00 97.06 84 ILE A O 1
ATOM 669 N N . ASP A 1 85 ? -0.898 1.931 6.751 1.00 95.19 85 ASP A N 1
ATOM 670 C CA . ASP A 1 85 ? -1.138 2.684 7.976 1.00 95.19 85 ASP A CA 1
ATOM 671 C C . ASP A 1 85 ? -2.610 2.576 8.369 1.00 95.19 85 ASP A C 1
ATOM 673 O O . ASP A 1 85 ? -3.522 2.710 7.547 1.00 95.19 85 ASP A O 1
ATOM 677 N N . PHE A 1 86 ? -2.832 2.371 9.660 1.00 93.31 86 PHE A N 1
ATOM 678 C CA . PHE A 1 86 ? -4.134 2.291 10.291 1.00 93.31 86 PHE A CA 1
ATOM 679 C C . PHE A 1 86 ? -4.261 3.352 11.376 1.00 93.31 86 PHE A C 1
ATOM 681 O O . PHE A 1 86 ? -3.324 3.631 12.132 1.00 93.31 86 PHE A O 1
ATOM 688 N N . ASP A 1 87 ? -5.468 3.889 11.503 1.00 91.38 87 ASP A N 1
ATOM 689 C CA . ASP A 1 87 ? -5.880 4.591 12.706 1.00 91.38 87 ASP A CA 1
ATOM 690 C C . ASP A 1 87 ? -6.124 3.542 13.812 1.00 91.38 87 ASP A C 1
ATOM 692 O O . ASP A 1 87 ? -6.980 2.669 13.648 1.00 91.38 87 ASP A O 1
ATOM 696 N N . PRO A 1 88 ? -5.400 3.586 14.943 1.00 89.38 88 PRO A N 1
ATOM 697 C CA . PRO A 1 88 ? -5.487 2.548 15.971 1.00 89.38 88 PRO A CA 1
ATOM 698 C C . PRO A 1 88 ? -6.813 2.560 16.745 1.00 89.38 88 PRO A C 1
ATOM 700 O O . PRO A 1 88 ? -7.154 1.568 17.383 1.00 89.38 88 PRO A O 1
ATOM 703 N N . ARG A 1 89 ? -7.589 3.651 16.689 1.00 88.44 89 ARG A N 1
ATOM 704 C CA . ARG A 1 89 ? -8.879 3.773 17.388 1.00 88.44 89 ARG A CA 1
ATOM 705 C C . ARG A 1 89 ? -10.015 3.185 16.564 1.00 88.44 89 ARG A C 1
ATOM 707 O O . ARG A 1 89 ? -10.859 2.466 17.088 1.00 88.44 89 ARG A O 1
ATOM 714 N N . THR A 1 90 ? -10.045 3.503 15.275 1.00 91.19 90 THR A N 1
ATOM 715 C CA . THR A 1 90 ? -11.078 3.045 14.334 1.00 91.19 90 THR A CA 1
ATOM 716 C C . THR A 1 90 ? -10.693 1.749 13.627 1.00 91.19 90 THR A C 1
ATOM 718 O O . THR A 1 90 ? -11.547 1.105 13.015 1.00 91.19 90 THR A O 1
ATOM 721 N N . ARG A 1 91 ? -9.412 1.362 13.704 1.00 92.19 91 ARG A N 1
ATOM 722 C CA . ARG A 1 91 ? -8.791 0.235 12.990 1.00 92.19 91 ARG A CA 1
ATOM 723 C C . ARG A 1 91 ? -8.890 0.357 11.466 1.00 92.19 91 ARG A C 1
ATOM 725 O O . ARG A 1 91 ? -8.708 -0.638 10.761 1.00 92.19 91 ARG A O 1
ATOM 732 N N . LYS A 1 92 ? -9.231 1.543 10.950 1.00 93.81 92 LYS A N 1
ATOM 733 C CA . LYS A 1 92 ? -9.411 1.811 9.520 1.00 93.81 92 LYS A CA 1
ATOM 734 C C . LYS A 1 92 ? -8.096 2.201 8.874 1.00 93.81 92 LYS A C 1
ATOM 736 O O . LYS A 1 92 ? -7.251 2.830 9.503 1.00 93.81 92 LYS A O 1
ATOM 741 N N . ILE A 1 93 ? -7.959 1.823 7.609 1.00 95.50 93 ILE A N 1
ATOM 742 C CA . ILE A 1 93 ? -6.820 2.203 6.780 1.00 95.50 93 ILE A CA 1
ATOM 743 C C . ILE A 1 93 ? -6.845 3.712 6.565 1.00 95.50 93 ILE A C 1
ATOM 745 O O . ILE A 1 93 ? -7.879 4.274 6.200 1.00 95.50 93 ILE A O 1
ATOM 749 N N . THR A 1 94 ? -5.702 4.352 6.755 1.00 94.56 94 THR A N 1
ATOM 750 C CA . THR A 1 94 ? -5.505 5.773 6.456 1.00 94.56 94 THR A CA 1
ATOM 751 C C . THR A 1 94 ? -4.662 5.965 5.201 1.00 94.56 94 THR A C 1
ATOM 753 O O . THR A 1 94 ? -4.823 6.968 4.501 1.00 94.56 94 THR A O 1
ATOM 756 N N . ARG A 1 95 ? -3.767 5.016 4.897 1.00 97.00 95 ARG A N 1
ATOM 757 C CA . ARG A 1 95 ? -2.804 5.140 3.800 1.00 97.00 95 ARG A CA 1
ATOM 758 C C . ARG A 1 95 ? -2.181 3.804 3.412 1.00 97.00 95 ARG A C 1
ATOM 760 O O . ARG A 1 95 ? -2.039 2.918 4.253 1.00 97.00 95 ARG A O 1
ATOM 767 N N . PHE A 1 96 ? -1.736 3.714 2.163 1.00 98.31 96 PHE A N 1
ATOM 768 C CA . PHE A 1 96 ? -0.855 2.653 1.682 1.00 98.31 96 PHE A CA 1
ATOM 769 C C . PHE A 1 96 ? 0.457 3.232 1.148 1.00 98.31 96 PHE A C 1
ATOM 771 O O . PHE A 1 96 ? 0.463 4.316 0.564 1.00 98.31 96 PHE A O 1
ATOM 778 N N . TYR A 1 97 ? 1.542 2.473 1.263 1.00 97.81 97 TYR A N 1
ATOM 779 C CA . TYR A 1 97 ? 2.775 2.699 0.516 1.00 97.81 97 TYR A CA 1
ATOM 780 C C . TYR A 1 97 ? 3.174 1.411 -0.179 1.00 97.81 97 TYR A C 1
ATOM 782 O O . TYR A 1 97 ? 3.298 0.374 0.468 1.00 97.81 97 TYR A O 1
ATOM 790 N N . ILE A 1 98 ? 3.398 1.488 -1.484 1.00 97.62 98 ILE A N 1
ATOM 791 C CA . ILE A 1 98 ? 3.977 0.391 -2.253 1.00 97.62 98 ILE A CA 1
ATOM 792 C C . ILE A 1 98 ? 5.437 0.739 -2.507 1.00 97.62 98 ILE A C 1
ATOM 794 O O . ILE A 1 98 ? 5.720 1.799 -3.072 1.00 97.62 98 ILE A O 1
ATOM 798 N N . HIS A 1 99 ? 6.340 -0.149 -2.101 1.00 94.94 99 HIS A N 1
ATOM 799 C CA . HIS A 1 99 ? 7.779 -0.016 -2.286 1.00 94.94 99 HIS A CA 1
ATOM 800 C C . HIS A 1 99 ? 8.320 -1.253 -3.019 1.00 94.94 99 HIS A C 1
ATOM 802 O O . HIS A 1 99 ? 8.338 -2.342 -2.453 1.00 94.94 99 HIS A O 1
ATOM 808 N N . PRO A 1 100 ? 8.713 -1.137 -4.293 1.00 92.56 100 PRO A N 1
ATOM 809 C CA . PRO A 1 100 ? 9.381 -2.229 -4.985 1.00 92.56 100 PRO A CA 1
ATOM 810 C C . PRO A 1 100 ? 10.837 -2.360 -4.514 1.00 92.56 100 PRO A C 1
ATOM 812 O O . PRO A 1 100 ? 11.515 -1.346 -4.350 1.00 92.56 100 PRO A O 1
ATOM 815 N N . ASP A 1 101 ? 11.351 -3.590 -4.394 1.00 90.50 101 ASP A N 1
ATOM 816 C CA . ASP A 1 101 ? 12.763 -3.840 -4.032 1.00 90.50 101 ASP A CA 1
ATOM 817 C C . ASP A 1 101 ? 13.736 -3.194 -5.027 1.00 90.50 101 ASP A C 1
ATOM 819 O O . ASP A 1 101 ? 14.839 -2.762 -4.682 1.00 90.50 101 ASP A O 1
ATOM 823 N N . VAL A 1 102 ? 13.313 -3.144 -6.293 1.00 89.31 102 VAL A N 1
ATOM 824 C CA . VAL A 1 102 ? 14.022 -2.495 -7.392 1.00 89.31 102 VAL A CA 1
ATOM 825 C C . VAL A 1 102 ? 13.149 -1.353 -7.914 1.00 89.31 102 VAL A C 1
ATOM 827 O O . VAL A 1 102 ? 12.018 -1.609 -8.327 1.00 89.31 102 VAL A O 1
ATOM 830 N N . PRO A 1 103 ? 13.643 -0.101 -7.924 1.00 90.31 103 PRO A N 1
ATOM 831 C CA . PRO A 1 103 ? 12.897 1.030 -8.463 1.00 90.31 103 PRO A CA 1
ATOM 832 C C . PRO A 1 103 ? 12.473 0.814 -9.919 1.00 90.31 103 PRO A C 1
ATOM 834 O O . PRO A 1 103 ? 13.230 0.253 -10.709 1.00 90.31 103 PRO A O 1
ATOM 837 N N . TYR A 1 104 ? 11.301 1.330 -10.285 1.00 90.25 104 TYR A N 1
ATOM 838 C CA . TYR A 1 104 ? 10.840 1.348 -11.674 1.00 90.25 104 TYR A CA 1
ATOM 839 C C . TYR A 1 104 ? 11.217 2.660 -12.367 1.00 90.25 104 TYR A C 1
ATOM 841 O O . TYR A 1 104 ? 11.342 3.712 -11.736 1.00 90.25 104 TYR A O 1
ATOM 849 N N . ASP A 1 105 ? 11.340 2.621 -13.691 1.00 90.12 105 ASP A N 1
ATOM 850 C CA . ASP A 1 105 ? 11.663 3.806 -14.494 1.00 90.12 105 ASP A CA 1
ATOM 851 C C . ASP A 1 105 ? 10.457 4.729 -14.722 1.00 90.12 105 ASP A C 1
ATOM 853 O O . ASP A 1 105 ? 10.619 5.905 -15.050 1.00 90.12 105 ASP A O 1
ATOM 857 N N . ASN A 1 106 ? 9.235 4.227 -14.529 1.00 91.12 106 ASN A N 1
ATOM 858 C CA . ASN A 1 106 ? 8.006 4.988 -14.729 1.00 91.12 106 ASN A CA 1
ATOM 859 C C . ASN A 1 106 ? 6.966 4.707 -13.630 1.00 91.12 106 ASN A C 1
ATOM 861 O O . ASN A 1 106 ? 6.993 3.674 -12.963 1.00 91.12 106 ASN A O 1
ATOM 865 N N . LEU A 1 107 ? 6.045 5.658 -13.448 1.00 92.56 107 LEU A N 1
ATOM 866 C CA . LEU A 1 107 ? 4.990 5.592 -12.435 1.00 92.56 107 LEU A CA 1
ATOM 867 C C . LEU A 1 107 ? 3.964 4.491 -12.720 1.00 92.56 107 LEU A C 1
ATOM 869 O O . LEU A 1 107 ? 3.470 3.862 -11.788 1.00 92.56 107 LEU A O 1
ATOM 873 N N . GLU A 1 108 ? 3.640 4.271 -13.995 1.00 94.06 108 GLU A N 1
ATOM 874 C CA . GLU A 1 108 ? 2.628 3.302 -14.423 1.00 94.06 108 GLU A CA 1
ATOM 875 C C . GLU A 1 108 ? 2.974 1.890 -13.938 1.00 94.06 108 GLU A C 1
ATOM 877 O O . GLU A 1 108 ? 2.110 1.156 -13.463 1.00 94.06 108 GLU A O 1
ATOM 882 N N . ASP A 1 109 ? 4.253 1.533 -13.972 1.00 94.50 109 ASP A N 1
ATOM 883 C CA . ASP A 1 109 ? 4.732 0.232 -13.525 1.00 94.50 109 ASP A CA 1
ATOM 884 C C . ASP A 1 109 ? 4.605 0.050 -12.009 1.00 94.50 109 ASP A C 1
ATOM 886 O O . ASP A 1 109 ? 4.185 -1.015 -11.556 1.00 94.50 109 ASP A O 1
ATOM 890 N N . VAL A 1 110 ? 4.838 1.102 -11.219 1.00 94.56 110 VAL A N 1
ATOM 891 C CA . VAL A 1 110 ? 4.549 1.076 -9.774 1.00 94.56 110 VAL A CA 1
ATOM 892 C C . VAL A 1 110 ? 3.041 0.988 -9.519 1.00 94.56 110 VAL A C 1
ATOM 894 O O . VAL A 1 110 ? 2.597 0.247 -8.644 1.00 94.56 110 VAL A O 1
ATOM 897 N N . MET A 1 1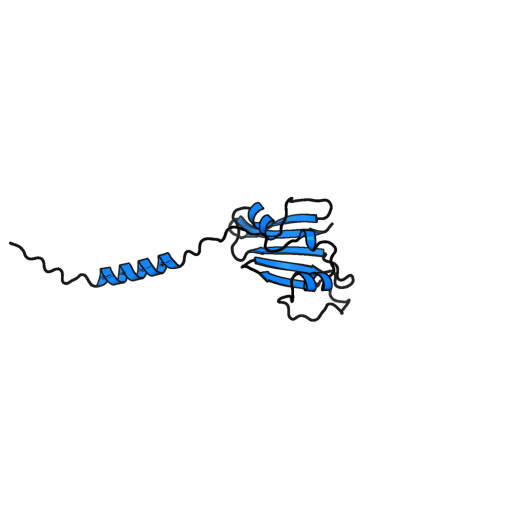11 ? 2.228 1.721 -10.284 1.00 96.38 111 MET A N 1
ATOM 898 C CA . MET A 1 111 ? 0.767 1.702 -10.159 1.00 96.38 111 MET A CA 1
ATOM 899 C C . MET A 1 111 ? 0.180 0.318 -10.459 1.00 96.38 111 MET A C 1
ATOM 901 O O . MET A 1 111 ? -0.713 -0.135 -9.738 1.00 96.38 111 MET A O 1
ATOM 905 N N . LYS A 1 112 ? 0.730 -0.397 -11.451 1.00 96.69 112 LYS A N 1
ATOM 906 C CA . LYS A 1 112 ? 0.353 -1.783 -11.773 1.00 96.69 112 LYS A CA 1
ATOM 907 C C . LYS A 1 112 ? 0.532 -2.721 -10.585 1.00 96.69 112 LYS A C 1
ATOM 909 O O . LYS A 1 112 ? -0.326 -3.572 -10.371 1.00 96.69 112 LYS A O 1
ATOM 914 N N . VAL A 1 113 ? 1.583 -2.554 -9.777 1.00 96.50 113 VAL A N 1
ATOM 915 C CA . VAL A 1 113 ? 1.807 -3.379 -8.571 1.00 96.50 113 VAL A CA 1
ATOM 916 C C . VAL A 1 113 ? 0.611 -3.308 -7.618 1.00 96.50 113 VAL A C 1
ATOM 918 O O . VAL A 1 113 ? 0.234 -4.333 -7.042 1.00 96.50 113 VAL A O 1
ATOM 921 N N . GLY A 1 114 ? 0.010 -2.121 -7.494 1.00 97.31 114 GLY A N 1
ATOM 922 C CA . GLY A 1 114 ? -1.134 -1.830 -6.631 1.00 97.31 114 GLY A CA 1
ATOM 923 C C . GLY A 1 114 ? -2.515 -1.973 -7.272 1.00 97.31 114 GLY A C 1
ATOM 924 O O . GLY A 1 114 ? -3.497 -1.590 -6.635 1.00 97.31 114 GLY A O 1
ATOM 925 N N . ASN A 1 115 ? -2.608 -2.468 -8.511 1.00 97.75 115 ASN A N 1
ATOM 926 C CA . ASN A 1 115 ? -3.856 -2.486 -9.282 1.00 97.75 115 ASN A CA 1
ATOM 927 C C . ASN A 1 115 ? -4.517 -1.093 -9.392 1.00 97.75 115 ASN A C 1
ATOM 929 O O . ASN A 1 115 ? -5.731 -0.957 -9.254 1.00 97.75 115 ASN A O 1
ATOM 933 N N . LEU A 1 116 ? -3.711 -0.042 -9.569 1.00 96.81 116 LEU A N 1
ATOM 934 C CA . LEU A 1 116 ? -4.183 1.342 -9.649 1.00 96.81 116 LEU A CA 1
ATOM 935 C C . LEU A 1 116 ? -4.328 1.757 -11.117 1.00 96.81 116 LEU A C 1
ATOM 937 O O . LEU A 1 116 ? -3.380 1.644 -11.891 1.00 96.81 116 LEU A O 1
ATOM 941 N N . ASP A 1 117 ? -5.496 2.270 -11.487 1.00 92.69 117 ASP A N 1
ATOM 942 C CA . ASP A 1 117 ? -5.839 2.691 -12.853 1.00 92.69 117 ASP A CA 1
ATOM 943 C C . ASP A 1 117 ? -5.743 4.212 -13.070 1.00 92.69 117 ASP A C 1
ATOM 945 O O . ASP A 1 117 ? -5.612 4.681 -14.200 1.00 92.69 117 ASP A O 1
ATOM 949 N N . SER A 1 118 ? -5.778 4.989 -11.988 1.00 93.50 118 SER A N 1
ATOM 950 C CA . SER A 1 118 ? -5.712 6.449 -12.000 1.00 93.50 118 SER A CA 1
ATOM 951 C C . SER A 1 118 ? -4.898 6.985 -10.826 1.00 93.50 118 SER A C 1
ATOM 953 O O . SER A 1 118 ? -4.893 6.411 -9.734 1.00 93.50 118 SER A O 1
ATOM 955 N N . ILE A 1 119 ? -4.248 8.133 -11.042 1.00 94.94 119 ILE A N 1
ATOM 956 C CA . ILE A 1 119 ? -3.563 8.892 -9.988 1.00 94.94 119 ILE A CA 1
ATOM 957 C C . ILE A 1 119 ? -4.540 9.536 -8.997 1.00 94.94 119 ILE A C 1
ATOM 959 O O . ILE A 1 119 ? -4.157 9.939 -7.901 1.00 94.94 119 ILE A O 1
ATOM 963 N N . GLU A 1 120 ? -5.810 9.654 -9.378 1.00 95.88 120 GLU A N 1
ATOM 964 C CA . GLU A 1 120 ? -6.846 10.262 -8.560 1.00 95.88 120 GLU A CA 1
ATOM 965 C C . GLU A 1 120 ? -8.218 9.655 -8.861 1.00 95.88 120 GLU A C 1
ATOM 967 O O . GLU A 1 120 ? -8.614 9.484 -10.016 1.00 95.88 120 GLU A O 1
ATOM 972 N N . THR A 1 121 ? -8.959 9.352 -7.801 1.00 95.12 121 THR A N 1
ATOM 973 C CA . THR A 1 121 ? -10.348 8.889 -7.837 1.00 95.12 121 THR A CA 1
ATOM 974 C C . THR A 1 121 ? -11.156 9.608 -6.753 1.00 95.12 121 THR A C 1
ATOM 976 O O . THR A 1 121 ? -10.631 10.415 -5.981 1.00 95.12 121 THR A O 1
ATOM 979 N N . MET A 1 122 ? -12.452 9.311 -6.640 1.00 94.56 122 MET A N 1
ATOM 980 C CA . MET A 1 122 ? -13.252 9.801 -5.509 1.00 94.56 122 MET A CA 1
ATOM 981 C C . MET A 1 122 ? -12.775 9.243 -4.157 1.00 94.56 122 MET A C 1
ATOM 983 O O . MET A 1 122 ? -12.955 9.906 -3.143 1.00 94.56 122 MET A O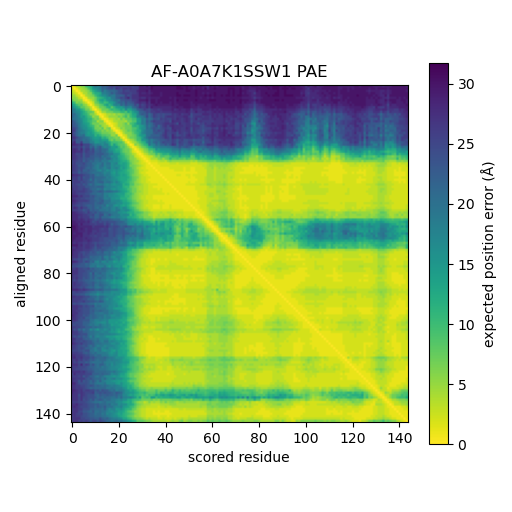 1
ATOM 987 N N . ASN A 1 123 ? -12.140 8.065 -4.143 1.00 95.06 123 ASN A N 1
ATOM 988 C CA . ASN A 1 123 ? -11.789 7.343 -2.916 1.00 95.06 123 ASN A CA 1
ATOM 989 C C . ASN A 1 123 ? -10.328 7.532 -2.493 1.00 95.06 123 ASN A C 1
ATOM 991 O O . ASN A 1 123 ? -9.991 7.320 -1.330 1.00 95.06 123 ASN A O 1
ATOM 995 N N . TYR A 1 124 ? -9.442 7.883 -3.426 1.00 96.31 124 TYR A N 1
ATOM 996 C CA . TYR A 1 124 ? -8.021 8.036 -3.137 1.00 96.31 124 TYR A CA 1
ATOM 997 C C . TYR A 1 124 ? -7.324 8.979 -4.117 1.00 96.31 124 TYR A C 1
ATOM 999 O O . TYR A 1 124 ? -7.829 9.278 -5.199 1.00 96.31 124 TYR A O 1
ATOM 1007 N N . ARG A 1 125 ? -6.116 9.398 -3.751 1.00 97.12 125 ARG A N 1
ATOM 1008 C CA . ARG A 1 125 ? -5.124 9.952 -4.679 1.00 97.12 125 ARG A CA 1
ATOM 1009 C C . ARG A 1 125 ? -3.777 9.275 -4.479 1.00 97.12 125 ARG A C 1
ATOM 1011 O O . ARG A 1 125 ? -3.518 8.737 -3.403 1.00 97.12 125 ARG A O 1
ATOM 1018 N N . THR A 1 126 ? -2.919 9.347 -5.483 1.00 96.81 126 THR A N 1
ATOM 1019 C CA . THR A 1 126 ? -1.577 8.776 -5.436 1.00 96.81 126 THR A CA 1
ATOM 1020 C C . THR A 1 126 ? -0.505 9.853 -5.468 1.00 96.81 126 THR A C 1
ATOM 1022 O O . THR A 1 126 ? -0.613 10.803 -6.243 1.00 96.81 126 THR A O 1
ATOM 1025 N N . GLU A 1 127 ? 0.562 9.672 -4.701 1.00 96.12 127 GLU A N 1
ATOM 1026 C CA . GLU A 1 127 ? 1.731 10.548 -4.707 1.00 96.12 127 GLU A CA 1
ATOM 1027 C C . GLU A 1 127 ? 2.994 9.714 -5.005 1.00 96.12 127 GLU A C 1
ATOM 1029 O O . GLU A 1 127 ? 3.301 8.775 -4.263 1.00 96.12 127 GLU A O 1
ATOM 1034 N N . PRO A 1 128 ? 3.733 9.999 -6.097 1.00 94.88 128 PRO A N 1
ATOM 1035 C CA . PRO A 1 128 ? 4.930 9.241 -6.445 1.00 94.88 128 PRO A CA 1
ATOM 1036 C C . PRO A 1 128 ? 6.055 9.473 -5.434 1.00 94.88 128 PRO A C 1
ATOM 1038 O O . PRO A 1 128 ? 6.261 10.586 -4.939 1.00 94.88 128 PRO A O 1
ATOM 1041 N N . ARG A 1 129 ? 6.836 8.423 -5.172 1.00 93.50 129 ARG A N 1
ATOM 1042 C CA . ARG A 1 129 ? 8.066 8.488 -4.380 1.00 93.50 129 ARG A CA 1
ATOM 1043 C C . ARG A 1 129 ? 9.264 8.226 -5.287 1.00 93.50 129 ARG A C 1
ATOM 1045 O O . ARG A 1 129 ? 9.248 7.311 -6.106 1.00 93.50 129 ARG A O 1
ATOM 1052 N N . TYR A 1 130 ? 10.292 9.054 -5.145 1.00 89.12 130 TYR A N 1
ATOM 1053 C CA . TYR A 1 130 ? 11.480 9.013 -5.991 1.00 89.12 130 TYR A CA 1
ATOM 1054 C C . TYR A 1 130 ? 12.691 8.542 -5.194 1.00 89.12 130 TYR A C 1
ATOM 1056 O O . TYR A 1 130 ? 12.911 8.982 -4.063 1.00 89.12 130 TYR A O 1
ATOM 1064 N N . SER A 1 131 ? 13.510 7.701 -5.822 1.00 84.50 131 SER A N 1
ATOM 1065 C CA . SER A 1 131 ? 14.852 7.399 -5.341 1.00 84.50 131 SER A CA 1
ATOM 1066 C C . SER A 1 131 ? 15.801 8.567 -5.636 1.00 84.50 131 SER A C 1
ATOM 1068 O O . SER A 1 131 ? 15.496 9.478 -6.412 1.00 84.50 131 SER A O 1
ATOM 1070 N N . PHE A 1 132 ? 17.007 8.515 -5.067 1.00 78.06 132 PHE A N 1
ATOM 1071 C CA . PHE A 1 132 ? 18.062 9.497 -5.339 1.00 78.06 132 PHE A CA 1
ATOM 1072 C C . PHE A 1 132 ? 18.422 9.601 -6.836 1.00 78.06 132 PHE A C 1
ATOM 1074 O O . PHE A 1 132 ? 18.836 10.658 -7.306 1.00 78.06 132 PHE A O 1
ATOM 1081 N N . LEU A 1 133 ? 18.214 8.522 -7.602 1.00 80.50 133 LEU A N 1
ATOM 1082 C CA . LEU A 1 133 ? 18.489 8.452 -9.041 1.00 80.50 133 LEU A CA 1
ATOM 1083 C C . LEU A 1 133 ? 17.311 8.918 -9.916 1.00 80.50 133 LEU A C 1
ATOM 1085 O O . LEU A 1 133 ? 17.364 8.756 -11.130 1.00 80.50 133 LEU A O 1
ATOM 1089 N N . ARG A 1 134 ? 16.260 9.511 -9.327 1.00 78.06 134 ARG A N 1
ATOM 1090 C CA . ARG A 1 134 ? 15.009 9.927 -10.000 1.00 78.06 134 ARG A CA 1
ATOM 1091 C C . ARG A 1 134 ? 14.170 8.788 -10.595 1.00 78.06 134 ARG A C 1
ATOM 1093 O O . ARG A 1 134 ? 13.165 9.072 -11.237 1.00 78.06 134 ARG A O 1
ATOM 1100 N N . SER A 1 135 ? 14.521 7.532 -10.338 1.00 84.06 135 SER A N 1
ATOM 1101 C CA . SER A 1 135 ? 13.628 6.389 -10.563 1.00 84.06 135 SER A CA 1
ATOM 1102 C C . SER A 1 135 ? 12.501 6.385 -9.527 1.00 84.06 135 SER A C 1
ATOM 1104 O O . SER A 1 135 ? 12.656 6.926 -8.426 1.00 84.06 135 SER A O 1
ATOM 1106 N N . TYR A 1 136 ? 11.374 5.758 -9.844 1.00 87.88 136 TYR A N 1
ATOM 1107 C CA . TYR A 1 136 ? 10.253 5.627 -8.922 1.00 87.88 136 TYR A CA 1
ATOM 1108 C C . TYR A 1 136 ? 10.554 4.539 -7.892 1.00 87.88 136 TYR A C 1
ATOM 1110 O O . TYR A 1 136 ? 10.576 3.349 -8.200 1.00 87.88 136 TYR A O 1
ATOM 1118 N N . SER A 1 137 ? 10.782 4.956 -6.648 1.00 90.94 137 SER A N 1
ATOM 1119 C CA . SER A 1 137 ? 11.018 4.065 -5.509 1.00 90.94 137 SER A CA 1
ATOM 1120 C C . SER A 1 137 ? 9.721 3.604 -4.851 1.00 90.94 137 SER A C 1
ATOM 1122 O O . SER A 1 137 ? 9.761 3.042 -3.764 1.00 90.94 137 SER A O 1
ATOM 1124 N N . GLY A 1 138 ? 8.566 3.940 -5.417 1.00 94.00 138 GLY A N 1
ATOM 1125 C CA . GLY A 1 138 ? 7.280 3.585 -4.846 1.00 94.00 138 GLY A CA 1
ATOM 1126 C C . GLY A 1 138 ? 6.194 4.614 -5.101 1.00 94.00 138 GLY A C 1
ATOM 1127 O O . GLY A 1 138 ? 6.387 5.619 -5.793 1.00 94.00 138 GLY A O 1
ATOM 1128 N N . ILE A 1 139 ? 5.038 4.349 -4.512 1.00 97.00 139 ILE A N 1
ATOM 1129 C CA . ILE A 1 139 ? 3.872 5.220 -4.573 1.00 97.00 139 ILE A CA 1
ATOM 1130 C C . ILE A 1 139 ? 3.167 5.204 -3.225 1.00 97.00 139 ILE A C 1
ATOM 1132 O O . ILE A 1 139 ? 3.042 4.166 -2.574 1.00 97.00 139 ILE A O 1
ATOM 1136 N N . GLU A 1 140 ? 2.722 6.374 -2.799 1.00 97.75 140 GLU A N 1
ATOM 1137 C CA . GLU A 1 140 ? 1.830 6.522 -1.663 1.00 97.75 140 GLU A CA 1
ATOM 1138 C C . GLU A 1 140 ? 0.394 6.641 -2.163 1.00 97.75 140 GLU A C 1
ATOM 1140 O O . GLU A 1 140 ? 0.125 7.406 -3.086 1.00 97.75 140 GLU A O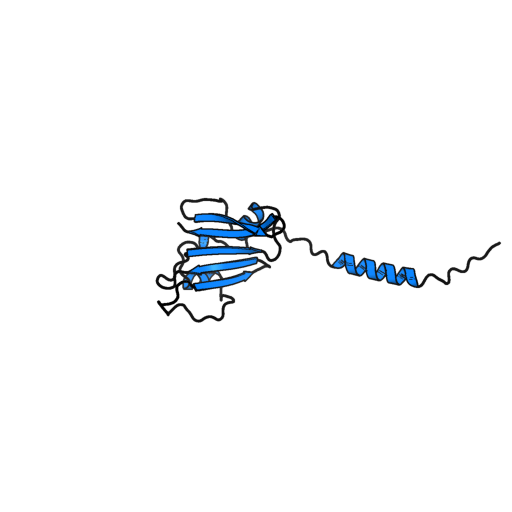 1
ATOM 1145 N N . VAL A 1 141 ? -0.532 5.916 -1.542 1.00 97.88 141 VAL A N 1
ATOM 1146 C CA . VAL A 1 141 ? -1.968 5.999 -1.822 1.00 97.88 141 VAL A CA 1
ATOM 1147 C C . VAL A 1 141 ? -2.668 6.567 -0.595 1.00 97.88 141 VAL A C 1
ATOM 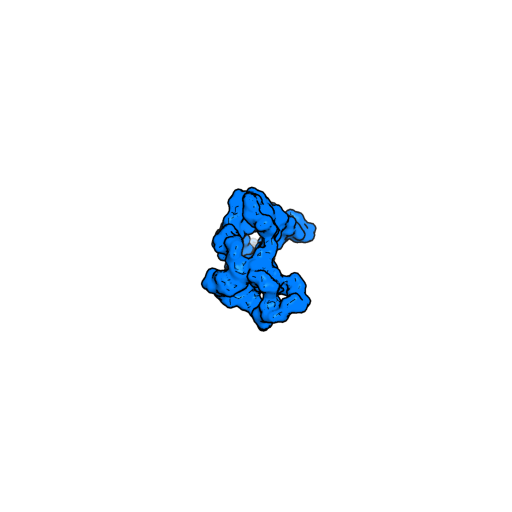1149 O O . VAL A 1 141 ? -2.679 5.953 0.474 1.00 97.88 141 VAL A O 1
ATOM 1152 N N . ILE A 1 142 ? -3.254 7.751 -0.751 1.00 96.81 142 ILE A N 1
ATOM 1153 C CA . ILE A 1 142 ? -3.889 8.520 0.321 1.00 96.81 142 ILE A CA 1
ATOM 1154 C C . ILE A 1 142 ? -5.399 8.419 0.162 1.00 96.81 142 ILE A C 1
ATOM 1156 O O . ILE A 1 142 ? -5.943 8.837 -0.863 1.00 96.81 142 ILE A O 1
ATOM 1160 N N . ILE A 1 143 ? -6.061 7.886 1.187 1.00 95.69 143 ILE A N 1
ATOM 1161 C CA . ILE A 1 143 ? -7.513 7.684 1.217 1.00 95.69 143 ILE A CA 1
ATOM 1162 C C . ILE A 1 143 ? -8.226 9.013 1.484 1.00 95.69 143 ILE A C 1
ATOM 1164 O O . ILE A 1 143 ? -7.705 9.863 2.212 1.00 95.69 143 ILE A O 1
ATOM 1168 N N . ARG A 1 144 ? -9.380 9.207 0.839 1.00 91.19 144 ARG A N 1
ATOM 1169 C CA . ARG A 1 144 ? -10.244 10.390 0.972 1.00 91.19 144 ARG A CA 1
ATOM 1170 C C . ARG A 1 144 ? -11.382 10.172 1.958 1.00 91.19 144 ARG A C 1
ATOM 1172 O O . ARG A 1 144 ? -11.870 9.025 2.053 1.00 91.19 144 ARG A O 1
#

Sequence (144 aa):
MMNIELNNLKPIKYFLYILLVFCASCTEPKPPQVTFDIPALIGKNIDEVRKVLGKSDDTSPDPSDSSVKGYTNWYHKNGQELLIDFDPRTRKITRFYIHPDVPYDNLEDVMKVGNLDSIETMNYRTEPRYSFLRSYSGIEVIIR

Organism: NCBI:txid2682090

pLDDT: mean 83.31, std 16.99, range [36.66, 98.31]

Solvent-accessible surface area (backbone atoms only — not comparable to full-atom values): 8551 Å² total; per-residue (Å²): 139,84,86,79,80,87,81,81,66,69,70,60,56,58,53,53,54,54,54,56,61,63,66,74,69,72,74,75,82,75,78,71,51,74,73,41,62,46,71,80,49,64,90,38,36,59,69,58,45,37,69,75,76,39,83,52,76,58,84,72,75,78,65,79,53,77,84,51,86,62,42,73,43,39,40,81,52,97,68,31,36,38,39,38,37,24,38,34,82,79,34,32,66,53,36,40,35,41,36,44,80,63,59,34,88,44,66,68,49,52,30,33,27,35,58,48,92,63,62,61,60,91,60,33,37,53,47,84,34,67,39,98,83,71,29,28,40,24,37,36,40,42,60,103

Secondary structure (DSSP, 8-state):
---------HHHHHHHHHHHHHHTT--PPPPP-----HHHHTT-BHHHHHHHH-S-S--PPPS--TT-S-EEEEEEETTEEEEEEE-TTT-BEEEEEEEESS-BSSHHHHHHHTT---SB-SSEEEEEEE-TTSSEEEEEEEE-